Protein AF-A0A8S3AHI4-F1 (afdb_monomer_lite)

Structure (mmCIF, N/CA/C/O backbone):
data_AF-A0A8S3AHI4-F1
#
_entry.id   AF-A0A8S3AHI4-F1
#
loop_
_atom_site.group_PDB
_atom_site.id
_atom_site.type_symbol
_atom_site.label_atom_id
_atom_site.label_alt_id
_atom_site.label_comp_id
_atom_site.label_asym_id
_atom_site.label_entity_id
_atom_site.label_seq_id
_atom_site.pdbx_PDB_ins_code
_atom_site.Cartn_x
_atom_site.Cartn_y
_atom_site.Cartn_z
_atom_site.occupancy
_atom_site.B_iso_or_equiv
_atom_site.auth_seq_id
_atom_site.auth_comp_id
_atom_site.auth_asym_id
_atom_site.auth_atom_id
_atom_site.pdbx_PDB_model_num
ATOM 1 N N . LEU A 1 1 ? -12.771 -12.056 1.390 1.00 70.81 1 LEU A N 1
ATOM 2 C CA . LEU A 1 1 ? -11.763 -11.280 2.148 1.00 70.81 1 LEU A CA 1
ATOM 3 C C . LEU A 1 1 ? -10.575 -12.192 2.414 1.00 70.81 1 LEU A C 1
ATOM 5 O O . LEU A 1 1 ? -10.814 -13.322 2.813 1.00 70.81 1 LEU A O 1
ATOM 9 N N . TRP A 1 2 ? -9.345 -11.733 2.168 1.00 87.94 2 TRP A N 1
ATOM 10 C CA . TRP A 1 2 ? -8.126 -12.547 2.333 1.00 87.94 2 TRP A CA 1
ATOM 11 C C . TRP A 1 2 ? -7.489 -12.415 3.725 1.00 87.94 2 TRP A C 1
ATOM 13 O O . TRP A 1 2 ? -6.867 -13.358 4.194 1.00 87.94 2 TRP A O 1
ATOM 23 N N . ASN A 1 3 ? -7.689 -11.273 4.393 1.00 94.50 3 ASN A N 1
ATOM 24 C CA . ASN A 1 3 ? -7.282 -11.025 5.779 1.00 94.50 3 ASN A CA 1
ATOM 25 C C . ASN A 1 3 ? -8.313 -10.109 6.475 1.00 94.50 3 ASN A C 1
ATOM 27 O O . ASN A 1 3 ? -8.124 -8.892 6.512 1.00 94.50 3 ASN A O 1
ATOM 31 N N . PRO A 1 4 ? -9.477 -10.638 6.889 1.00 95.12 4 PRO A N 1
ATOM 32 C CA . PRO A 1 4 ? -10.502 -9.837 7.553 1.00 95.12 4 PRO A CA 1
ATOM 33 C C . PRO A 1 4 ? -10.060 -9.419 8.971 1.00 95.12 4 PRO A C 1
ATOM 35 O O . PRO A 1 4 ? -9.449 -10.234 9.660 1.00 95.12 4 PRO A O 1
ATOM 38 N N . PRO A 1 5 ? -10.404 -8.202 9.439 1.00 97.31 5 PRO A N 1
ATOM 39 C CA . PRO A 1 5 ? -10.194 -7.821 10.838 1.00 97.31 5 PRO A CA 1
ATOM 40 C C . PRO A 1 5 ? -11.118 -8.621 11.767 1.00 97.31 5 PRO A C 1
ATOM 42 O O . PRO A 1 5 ? -12.188 -9.074 11.341 1.00 97.31 5 PRO A O 1
ATOM 45 N N . LYS A 1 6 ? -10.757 -8.757 13.052 1.00 97.38 6 LYS A N 1
ATOM 46 C CA . LYS A 1 6 ? -11.606 -9.436 14.055 1.00 97.38 6 LYS A CA 1
ATOM 47 C C . LYS A 1 6 ? -12.937 -8.714 14.246 1.00 97.38 6 LYS A C 1
ATOM 49 O O . LYS A 1 6 ? -13.962 -9.356 14.463 1.00 97.38 6 LYS A O 1
ATOM 54 N N . VAL A 1 7 ? -12.921 -7.383 14.153 1.00 97.50 7 VAL A N 1
ATOM 55 C CA . VAL A 1 7 ? -14.116 -6.531 14.161 1.00 97.50 7 VAL A CA 1
ATOM 56 C C . VAL A 1 7 ? -14.162 -5.733 12.864 1.00 97.50 7 VAL A C 1
ATOM 58 O O . VAL A 1 7 ? -13.217 -5.027 12.521 1.00 97.50 7 VAL A O 1
ATOM 61 N N . ALA A 1 8 ? -15.277 -5.831 12.137 1.00 97.00 8 ALA A N 1
ATOM 62 C CA . ALA A 1 8 ? -15.445 -5.149 10.858 1.00 97.00 8 ALA A CA 1
ATOM 63 C C . ALA A 1 8 ? -15.171 -3.639 10.980 1.00 97.00 8 ALA A C 1
ATOM 65 O O . ALA A 1 8 ? -15.770 -2.950 11.806 1.00 97.00 8 ALA A O 1
ATOM 66 N N . GLY A 1 9 ? -14.268 -3.136 10.135 1.00 96.38 9 GLY A N 1
ATOM 67 C CA . GLY A 1 9 ? -13.931 -1.714 10.065 1.00 96.38 9 GLY A CA 1
ATOM 68 C C . GLY A 1 9 ? -13.048 -1.192 11.199 1.00 96.38 9 GLY A C 1
ATOM 69 O O . GLY A 1 9 ? -12.941 0.024 11.326 1.00 96.38 9 GLY A O 1
ATOM 70 N N . LYS A 1 10 ? -12.424 -2.056 12.013 1.00 98.06 10 LYS A N 1
ATOM 71 C CA . LYS A 1 10 ? -11.529 -1.636 13.101 1.00 98.06 10 LYS A CA 1
ATOM 72 C C . LYS A 1 10 ? -10.166 -2.307 13.028 1.00 98.06 10 LYS A C 1
ATOM 74 O O . LYS A 1 10 ? -10.068 -3.460 12.615 1.00 98.06 10 LYS A O 1
ATOM 79 N N . ASP A 1 11 ? -9.141 -1.572 13.442 1.00 98.00 11 ASP A N 1
ATOM 80 C CA . ASP A 1 11 ? -7.815 -2.130 13.676 1.00 98.00 11 ASP A CA 1
ATOM 81 C C . ASP A 1 11 ? -7.834 -3.091 14.874 1.00 98.00 11 ASP A C 1
ATOM 83 O O . ASP A 1 11 ? -8.467 -2.823 15.896 1.00 98.00 11 ASP A O 1
ATOM 87 N N . ASP A 1 12 ? -7.121 -4.209 14.755 1.00 98.31 12 ASP A N 1
ATOM 88 C CA . ASP A 1 12 ? -7.109 -5.259 15.776 1.00 98.31 12 ASP A CA 1
ATOM 89 C C . ASP A 1 12 ? -6.235 -4.910 16.997 1.00 98.31 12 ASP A C 1
ATOM 91 O O . ASP A 1 12 ? -6.387 -5.554 18.038 1.00 98.31 12 ASP A O 1
ATOM 95 N N . ASN A 1 13 ? -5.328 -3.929 16.890 1.00 98.06 13 ASN A N 1
ATOM 96 C CA . ASN A 1 13 ? -4.406 -3.546 17.964 1.00 98.06 13 ASN A CA 1
ATOM 97 C C . ASN A 1 13 ? -4.875 -2.290 18.711 1.00 98.06 13 ASN A C 1
ATOM 99 O O . ASN A 1 13 ? -4.868 -2.272 19.941 1.00 98.06 13 ASN A O 1
ATOM 103 N N . THR A 1 14 ? -5.273 -1.243 17.983 1.00 98.06 14 THR A N 1
ATOM 104 C CA . THR A 1 14 ? -5.690 0.052 18.546 1.00 98.06 14 THR A CA 1
ATOM 105 C C . THR A 1 14 ? -7.207 0.194 18.650 1.00 98.06 14 THR A C 1
ATOM 107 O O . THR A 1 14 ? -7.696 0.972 19.467 1.00 98.06 14 THR A O 1
ATOM 110 N N . GLY A 1 15 ? -7.974 -0.559 17.854 1.00 97.06 15 GLY A N 1
ATOM 111 C CA . GLY A 1 15 ? -9.433 -0.441 17.780 1.00 97.06 15 GLY A CA 1
ATOM 112 C C . GLY A 1 15 ? -9.933 0.767 16.980 1.00 97.06 15 GLY A C 1
ATOM 113 O O . GLY A 1 15 ? -11.145 1.009 16.942 1.00 97.06 15 GLY A O 1
ATOM 114 N N . GLU A 1 16 ? -9.032 1.527 16.356 1.00 98.31 16 GLU A N 1
ATOM 115 C CA . GLU A 1 16 ? -9.369 2.705 15.556 1.00 98.31 16 GLU A CA 1
ATOM 116 C C . GLU A 1 16 ? -10.067 2.326 14.236 1.00 98.31 16 GLU A C 1
ATOM 118 O O . GLU A 1 16 ? -9.891 1.209 13.739 1.00 98.31 16 GLU A O 1
ATOM 123 N N . PRO A 1 17 ? -10.875 3.229 13.645 1.00 98.25 17 PRO A N 1
ATOM 124 C CA . PRO A 1 17 ? -11.555 2.960 12.382 1.00 98.25 17 PRO A CA 1
ATOM 125 C C . PRO A 1 17 ? -10.579 2.757 11.217 1.00 98.25 17 PRO A C 1
ATOM 127 O O . PRO A 1 17 ? -9.732 3.608 10.947 1.00 98.25 17 PRO A O 1
ATOM 130 N N . LEU A 1 18 ? -10.752 1.664 10.474 1.00 97.81 18 LEU A N 1
ATOM 131 C CA . LEU A 1 18 ? -10.059 1.445 9.206 1.00 97.81 18 LEU A CA 1
ATOM 132 C C . LEU A 1 18 ? -10.683 2.306 8.108 1.00 97.81 18 LEU A C 1
ATOM 134 O O . LEU A 1 18 ? -11.899 2.496 8.053 1.00 97.81 18 LEU A O 1
ATOM 138 N N . THR A 1 19 ? -9.850 2.765 7.183 1.00 96.56 19 THR A N 1
ATOM 139 C CA . THR A 1 19 ? -10.281 3.525 6.010 1.00 96.56 19 THR A CA 1
ATOM 140 C C . THR A 1 19 ? -9.780 2.859 4.737 1.00 96.56 19 THR A C 1
ATOM 142 O O . THR A 1 19 ? -8.733 2.210 4.715 1.00 96.56 19 THR A O 1
ATOM 145 N N . GLN A 1 20 ? -10.548 3.005 3.659 1.00 95.31 20 GLN A N 1
ATOM 146 C CA . GLN A 1 20 ? -10.045 2.712 2.323 1.00 95.31 20 GLN A CA 1
ATOM 147 C C . GLN A 1 20 ? -9.208 3.906 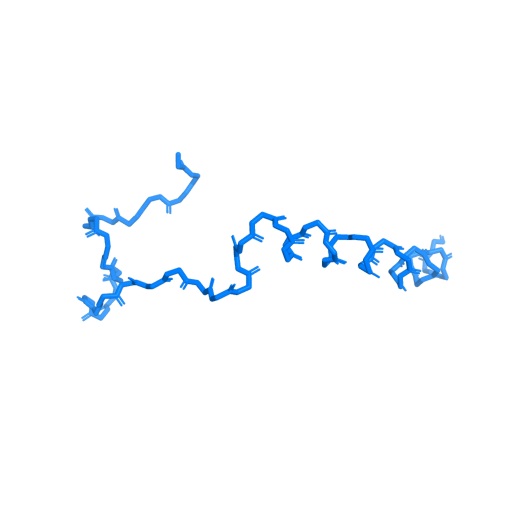1.870 1.00 95.31 20 GLN A C 1
ATOM 149 O O . GLN A 1 20 ? -9.640 5.050 2.023 1.00 95.31 20 GLN A O 1
ATOM 154 N N . ARG A 1 21 ? -8.023 3.665 1.308 1.00 96.88 21 ARG A N 1
ATOM 155 C CA . ARG A 1 21 ? -7.226 4.768 0.779 1.00 96.88 21 ARG A CA 1
ATOM 156 C C . ARG A 1 21 ? -7.855 5.296 -0.507 1.00 96.88 21 ARG A C 1
ATOM 158 O O . ARG A 1 21 ? -8.416 4.543 -1.301 1.00 96.88 21 ARG A O 1
ATOM 165 N N . GLU A 1 22 ? -7.710 6.594 -0.758 1.00 94.94 22 GLU A N 1
ATOM 166 C CA . GLU A 1 22 ? -8.274 7.242 -1.951 1.00 94.94 22 GLU A CA 1
ATOM 167 C C . GLU A 1 22 ? -7.762 6.646 -3.275 1.00 94.94 22 GLU A C 1
ATOM 169 O O . GLU A 1 22 ? -8.464 6.684 -4.290 1.00 94.94 22 GLU A O 1
ATOM 174 N N . ASP A 1 23 ? -6.551 6.080 -3.267 1.00 94.81 23 ASP A N 1
ATOM 175 C CA . ASP A 1 23 ? -5.896 5.446 -4.410 1.00 94.81 23 ASP A CA 1
ATOM 176 C C . ASP A 1 23 ? -6.273 3.968 -4.621 1.00 94.81 23 ASP A C 1
ATOM 178 O O . ASP A 1 23 ? -5.863 3.381 -5.623 1.00 94.81 23 ASP A O 1
ATOM 182 N N . ASP A 1 24 ? -7.107 3.383 -3.755 1.00 95.50 24 ASP A N 1
ATOM 183 C CA . ASP A 1 24 ? -7.644 2.020 -3.911 1.00 95.50 24 ASP A CA 1
ATOM 184 C C . ASP A 1 24 ? -8.893 1.976 -4.817 1.00 95.50 24 ASP A C 1
ATOM 186 O O . ASP A 1 24 ? -9.630 0.986 -4.870 1.00 95.50 24 ASP A O 1
ATOM 190 N N . LYS A 1 25 ? -9.156 3.053 -5.565 1.00 96.44 25 LYS A N 1
ATOM 191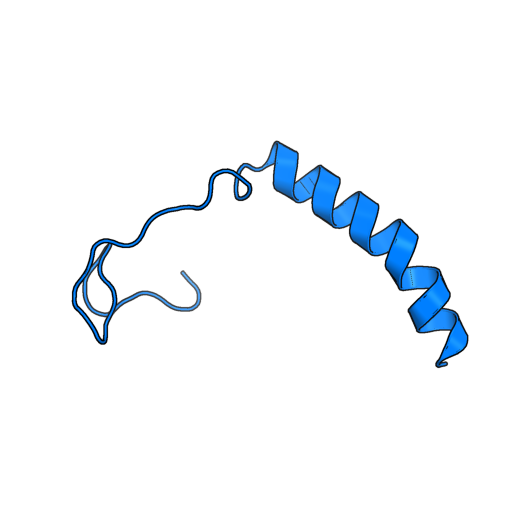 C CA . LYS A 1 25 ? -10.212 3.097 -6.583 1.00 96.44 25 LYS A CA 1
ATOM 192 C C . LYS A 1 25 ? -9.794 2.271 -7.806 1.00 96.44 25 LYS A C 1
ATOM 194 O O . LYS A 1 25 ? -8.657 2.404 -8.260 1.00 96.44 25 LYS A O 1
ATOM 199 N N . PRO A 1 26 ? -10.705 1.507 -8.443 1.00 96.56 26 PRO A N 1
ATOM 200 C CA . PRO A 1 26 ? -10.357 0.627 -9.564 1.00 96.56 26 PRO A CA 1
ATOM 201 C C . PRO A 1 26 ? -9.594 1.307 -10.710 1.00 96.56 26 PRO A C 1
ATOM 203 O O . PRO A 1 26 ? -8.682 0.715 -11.281 1.00 96.56 26 PRO A O 1
A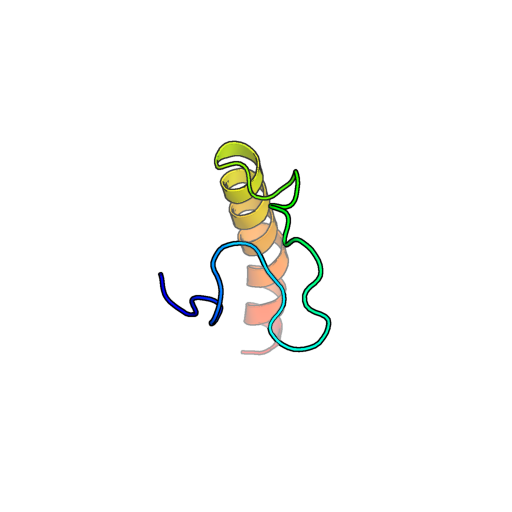TOM 206 N N . ALA A 1 27 ? -9.940 2.554 -11.043 1.00 96.50 27 ALA A N 1
ATOM 207 C CA . ALA A 1 27 ? -9.247 3.314 -12.083 1.00 96.50 27 ALA A CA 1
ATOM 208 C C . ALA A 1 27 ? -7.790 3.634 -11.706 1.00 96.50 27 ALA A C 1
ATOM 210 O O . ALA A 1 27 ? -6.892 3.489 -12.533 1.00 96.50 27 ALA A O 1
ATOM 211 N N . VAL A 1 28 ? -7.551 4.015 -10.448 1.00 96.88 28 VAL A N 1
ATOM 212 C CA . VAL A 1 28 ? -6.211 4.333 -9.939 1.00 96.88 28 VAL A CA 1
ATOM 213 C C . VAL A 1 28 ? -5.370 3.063 -9.834 1.00 96.88 28 VAL A C 1
ATOM 215 O O . VAL A 1 28 ? -4.211 3.068 -10.239 1.00 96.88 28 VAL A O 1
ATOM 218 N N . ILE A 1 29 ? -5.966 1.952 -9.391 1.00 97.56 29 ILE A N 1
ATOM 219 C CA . ILE A 1 29 ? -5.300 0.644 -9.341 1.00 97.56 29 ILE A CA 1
ATOM 220 C C . ILE A 1 29 ? -4.784 0.237 -10.726 1.00 97.56 29 ILE A C 1
ATOM 222 O O . ILE A 1 29 ? -3.620 -0.135 -10.845 1.00 97.56 29 ILE A O 1
ATOM 226 N N . ARG A 1 30 ? -5.606 0.347 -11.780 1.00 97.69 30 ARG A N 1
ATOM 227 C CA . ARG A 1 30 ? -5.178 0.009 -13.153 1.00 97.69 30 ARG A CA 1
ATOM 228 C C . ARG A 1 30 ? -3.966 0.832 -13.586 1.00 97.69 30 ARG A C 1
ATOM 230 O O . ARG A 1 30 ? -2.956 0.263 -13.979 1.00 97.69 30 ARG A O 1
ATOM 237 N N . S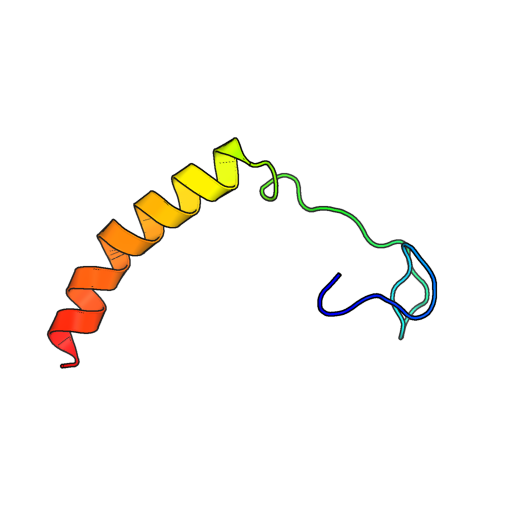ER A 1 31 ? -4.036 2.151 -13.415 1.00 97.25 31 SER A N 1
ATOM 238 C CA . SER A 1 31 ? -2.934 3.054 -13.768 1.00 97.25 31 SER A CA 1
ATOM 239 C C . SER A 1 31 ? -1.654 2.769 -12.967 1.00 97.25 31 SER A C 1
ATOM 241 O O . SER A 1 31 ? -0.547 2.815 -13.512 1.00 97.25 31 SER A O 1
ATOM 243 N N . ARG A 1 32 ? -1.785 2.414 -11.682 1.00 97.81 32 ARG A N 1
ATOM 244 C CA . ARG A 1 32 ? -0.651 2.005 -10.841 1.00 97.81 32 ARG A CA 1
ATOM 245 C C . ARG A 1 32 ? -0.007 0.712 -11.333 1.00 97.81 32 ARG A C 1
ATOM 247 O O . ARG A 1 32 ? 1.218 0.657 -11.369 1.00 97.81 32 ARG A O 1
ATOM 254 N N . LEU A 1 33 ? -0.799 -0.292 -11.718 1.00 97.94 33 LEU A N 1
ATOM 255 C CA . LEU A 1 33 ? -0.287 -1.560 -12.251 1.00 97.94 33 LEU A CA 1
ATOM 256 C C . LEU A 1 33 ? 0.431 -1.358 -13.591 1.00 97.94 33 LEU A C 1
ATOM 258 O O . LEU A 1 33 ? 1.559 -1.810 -13.743 1.00 97.94 33 LEU A O 1
ATOM 262 N N . GLU A 1 34 ? -0.154 -0.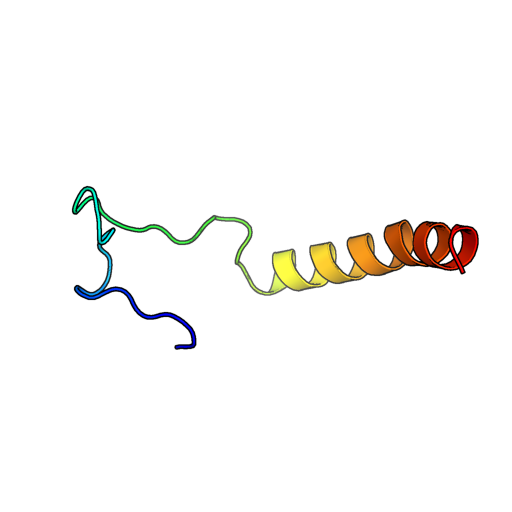587 -14.511 1.00 97.75 34 GLU A N 1
ATOM 263 C CA . GLU A 1 34 ? 0.487 -0.242 -15.791 1.00 97.75 34 GLU A CA 1
ATOM 264 C C . GLU A 1 34 ? 1.836 0.468 -15.585 1.00 97.75 34 GLU A C 1
ATOM 266 O O . GLU A 1 34 ? 2.831 0.170 -16.251 1.00 97.75 34 GLU A O 1
ATOM 271 N N . THR A 1 35 ? 1.887 1.401 -14.629 1.00 97.56 35 THR A N 1
ATOM 272 C CA . THR A 1 35 ? 3.115 2.133 -14.291 1.00 97.56 35 THR A CA 1
ATOM 273 C C . THR A 1 35 ? 4.156 1.219 -13.647 1.00 97.56 35 THR A C 1
ATOM 275 O O . THR A 1 35 ? 5.341 1.319 -13.970 1.00 97.56 35 THR A O 1
ATOM 278 N N . TYR A 1 36 ? 3.728 0.330 -12.747 1.00 97.19 36 TYR A N 1
ATOM 279 C CA . TYR A 1 36 ? 4.594 -0.659 -12.112 1.00 97.19 36 TYR A CA 1
ATOM 280 C C . TYR A 1 36 ? 5.231 -1.576 -13.155 1.00 97.19 36 TYR A C 1
ATOM 282 O O . TYR A 1 36 ? 6.453 -1.653 -13.211 1.00 97.19 36 TYR A O 1
ATOM 290 N N . ASP A 1 37 ? 4.440 -2.176 -14.045 1.00 96.88 37 ASP A N 1
ATOM 291 C CA . ASP A 1 37 ? 4.956 -3.080 -15.076 1.00 96.88 37 ASP A CA 1
ATOM 292 C C . ASP A 1 37 ? 5.980 -2.375 -15.973 1.00 96.88 37 ASP A C 1
ATOM 294 O O . ASP A 1 37 ? 7.078 -2.888 -16.206 1.00 96.88 37 ASP A O 1
ATOM 298 N N . LYS A 1 38 ? 5.671 -1.155 -16.430 1.00 97.25 38 LYS A N 1
ATOM 299 C CA . LYS A 1 38 ? 6.583 -0.362 -17.268 1.00 97.25 38 LYS A CA 1
ATOM 300 C C . LYS A 1 38 ? 7.921 -0.083 -16.577 1.00 97.25 38 LYS A C 1
ATOM 302 O O . LYS A 1 38 ? 8.965 -0.145 -17.226 1.00 97.25 38 LYS A O 1
ATOM 307 N N . ASN A 1 39 ? 7.891 0.243 -15.288 1.00 97.44 39 ASN A N 1
ATOM 308 C CA . ASN A 1 39 ? 9.076 0.682 -14.554 1.00 97.44 39 ASN A CA 1
ATOM 309 C C . ASN A 1 39 ? 9.874 -0.485 -13.961 1.00 97.44 39 ASN A C 1
ATO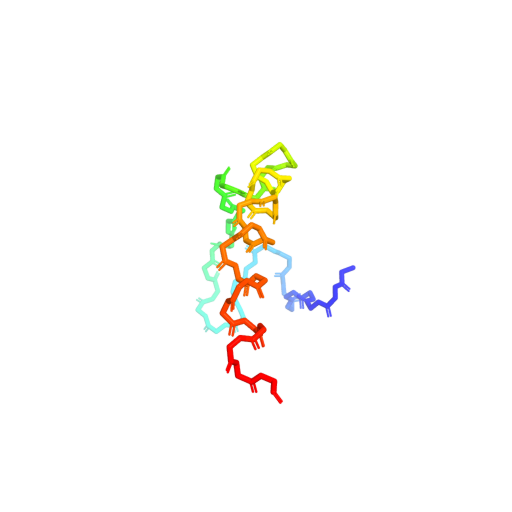M 311 O O . ASN A 1 39 ? 11.097 -0.410 -13.873 1.00 97.44 39 ASN A O 1
ATOM 315 N N . THR A 1 40 ? 9.203 -1.558 -13.551 1.00 96.62 40 THR A N 1
ATOM 316 C CA . THR A 1 40 ? 9.819 -2.681 -12.843 1.00 96.62 40 THR A CA 1
ATOM 317 C C . THR A 1 40 ? 10.333 -3.753 -13.795 1.00 96.62 40 THR A C 1
ATOM 319 O O . THR A 1 40 ? 11.379 -4.329 -13.507 1.00 96.62 40 THR A O 1
ATOM 322 N N . ASN A 1 41 ? 9.713 -3.968 -14.962 1.00 95.81 41 ASN A N 1
ATOM 323 C CA . ASN A 1 41 ? 10.189 -4.972 -15.924 1.00 95.81 41 ASN A CA 1
ATOM 324 C C . ASN A 1 41 ? 11.670 -4.800 -16.330 1.00 95.81 41 ASN A C 1
ATOM 326 O O . ASN A 1 41 ? 12.396 -5.799 -16.313 1.00 95.81 41 ASN A O 1
ATOM 330 N N . PRO A 1 42 ? 12.176 -3.584 -16.637 1.00 96.56 42 PRO A N 1
ATOM 331 C CA . PRO A 1 42 ? 13.599 -3.384 -16.925 1.00 96.56 42 PRO A CA 1
ATOM 332 C C . PRO A 1 42 ? 14.503 -3.691 -15.725 1.00 96.56 42 PRO A C 1
ATOM 334 O O . PRO A 1 42 ? 15.579 -4.258 -15.896 1.00 96.56 42 PRO A O 1
ATOM 337 N N . ILE A 1 43 ? 14.056 -3.359 -14.509 1.00 96.88 43 ILE A N 1
ATOM 338 C CA . ILE A 1 43 ? 14.796 -3.631 -13.269 1.00 96.88 43 ILE A CA 1
ATOM 339 C C . ILE A 1 43 ? 14.880 -5.141 -13.041 1.00 96.88 43 ILE A C 1
ATOM 341 O O . ILE A 1 43 ? 15.957 -5.674 -12.799 1.00 96.88 43 ILE A O 1
ATOM 345 N N . THR A 1 44 ? 13.762 -5.856 -13.170 1.00 95.19 44 THR A N 1
ATOM 346 C CA . THR A 1 44 ? 13.739 -7.318 -13.063 1.00 95.19 44 THR A CA 1
ATOM 347 C C . THR A 1 44 ? 14.622 -7.973 -14.122 1.00 95.19 44 THR A C 1
ATOM 349 O O . THR A 1 44 ? 15.293 -8.951 -13.816 1.00 95.19 44 THR A O 1
ATOM 352 N N . ALA A 1 45 ? 14.656 -7.445 -15.350 1.00 96.06 45 ALA A N 1
ATOM 353 C CA . ALA A 1 45 ? 15.537 -7.947 -16.403 1.00 96.06 45 ALA A CA 1
ATOM 354 C C . ALA A 1 45 ? 17.026 -7.720 -16.096 1.00 96.06 45 ALA A C 1
ATOM 356 O O . ALA A 1 45 ? 17.839 -8.566 -16.444 1.00 96.06 45 ALA A O 1
ATOM 357 N N . PHE A 1 46 ? 17.380 -6.618 -15.429 1.00 96.44 46 PHE A N 1
ATOM 358 C CA . PHE A 1 46 ? 18.759 -6.332 -15.026 1.00 96.44 46 PHE A CA 1
ATOM 359 C C . PHE A 1 46 ? 19.301 -7.319 -13.979 1.00 96.44 46 PHE A C 1
ATOM 361 O O . PHE A 1 46 ? 20.489 -7.619 -13.986 1.00 96.44 46 PHE A O 1
ATOM 368 N N . TYR A 1 47 ? 18.443 -7.824 -13.088 1.00 96.75 47 TYR A N 1
ATOM 369 C CA . TYR A 1 47 ? 18.827 -8.758 -12.019 1.00 96.75 47 TYR A CA 1
ATOM 370 C C . TYR A 1 47 ? 18.592 -10.243 -12.350 1.00 96.75 47 TYR A C 1
ATOM 372 O O . TYR A 1 47 ? 18.752 -11.085 -11.465 1.00 96.75 47 TYR A O 1
ATOM 380 N N . LYS A 1 48 ? 18.174 -10.568 -13.576 1.00 85.69 48 LYS A N 1
ATOM 381 C CA . LYS A 1 48 ? 18.056 -11.953 -14.056 1.00 85.69 48 LYS A CA 1
ATOM 382 C C . LYS A 1 48 ? 19.405 -12.495 -14.506 1.00 85.69 48 LYS A C 1
ATOM 384 O O . LYS A 1 48 ? 19.630 -13.696 -14.246 1.00 85.69 48 LYS A O 1
#

Foldseek 3Di:
DVDAEPDHQADNPPRDGDDDDPCPDPVSVVVVVVVCCVVCVVVVVVVD

Sequence (48 aa):
LWNPPKVAGKDDNTGEPLTQREDDKPAVIRSRLETYDKNTNPITAFYK

Organism: NCBI:txid392030

InterPro domains:
  IPR000850 Adenylate kinase/UMP-CMP kinase [PR00094] (21-36)
  IPR000850 Adenylate kinase/UMP-CMP kinase [PR00094] (38-48)
  IPR007862 Adenylate kinase, active site lid domain [PF05191] (3-23)
  IPR027417 P-loop containing nucleoside triphosphate hydrolase [G3DSA:3.40.50.300] (1-48)
  IPR036193 Adenylate kinase, active site lid domain superfamily [SSF57774] (2-24)

Secondary structure (DSSP, 8-state):
--S--SSTTB-TTT-PBP---GGGSHHHHHHHHHHHHHHHHHHHHHT-

Radius of gyration: 16.47 Å; chains: 1; bounding box: 34×20×36 Å

pLDDT: mean 95.93, std 4.3, range [70.81, 98.31]